Protein AF-A0A7S4PVQ7-F1 (afdb_monomer_lite)

InterPro domains:
  IPR014903 Protein of unknown function DUF1796 [PF08795] (39-99)

Sequence (144 aa):
AGLDAKATEADEISARETVPALPPELSGALWLANQTTTVVSMGAWCGVKMAMRAIGVAGETLPFDWIRISMEGLLRMLRTDFAGFLDYTETSDGLQSRHFMIPGSHSFFHDDLDQEADRKKYVRRLGRLRELRALAEARAARST

Radius of gyration: 24.01 Å; chains: 1; bounding box: 75×35×61 Å

Secondary structure (DSSP, 8-state):
--------TTSTTS----PPPPPHHHHHHHHHHT--SPP----S-THHHHHHHHTT---S--TTTTEEE-HHHHHHHHHTTTTTTT---EEEE-SSSEEEEETTTEEESS--TTSHHHHHHHHHHHHHHHHHHHHHHHHHHT--

pLDDT: mean 81.79, std 18.65, range [36.94, 98.0]

Foldseek 3Di:
DDDDDDPDPVVVVPPPPPPPDDDPVCVLVVCLVPPPDQDDDLAQALVVLVVCVVSNRHDDDALRNHKHFDPVQSVVCVVVVNVCVLVFDDWDQDPPGIKTDDPNTMIGDPADSVDPVRVVVNVVNSVVVVVVVVVVVVVVVVVD

Structure (mmCIF, N/CA/C/O backbone):
data_AF-A0A7S4PVQ7-F1
#
_entry.id   AF-A0A7S4PVQ7-F1
#
loop_
_atom_site.group_PDB
_atom_site.id
_atom_site.type_symbol
_atom_site.label_atom_id
_atom_site.label_alt_id
_atom_site.label_comp_id
_atom_site.label_asym_id
_atom_site.label_entity_id
_atom_site.label_seq_id
_atom_site.pdbx_PDB_ins_code
_atom_site.Cartn_x
_atom_site.Cartn_y
_atom_site.Cartn_z
_atom_site.occupancy
_atom_site.B_iso_or_equiv
_atom_site.auth_seq_id
_atom_site.auth_comp_id
_atom_site.auth_asym_id
_atom_site.auth_atom_id
_atom_site.pdbx_PD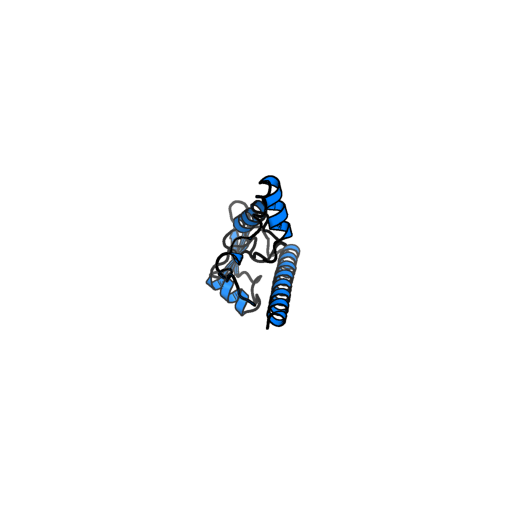B_model_num
ATOM 1 N N . ALA A 1 1 ? -59.284 12.182 45.867 1.00 38.88 1 ALA A N 1
ATOM 2 C CA . ALA A 1 1 ? -59.700 12.167 44.450 1.00 38.88 1 ALA A CA 1
ATOM 3 C C . ALA A 1 1 ? -59.107 13.426 43.836 1.00 38.88 1 ALA A C 1
ATOM 5 O O . ALA A 1 1 ? -59.485 14.498 44.277 1.00 38.88 1 ALA A O 1
ATOM 6 N N . GLY A 1 2 ? -57.977 13.361 43.129 1.00 36.94 2 GLY A N 1
ATOM 7 C CA . GLY A 1 2 ? -57.853 12.806 41.768 1.00 36.94 2 GLY A CA 1
ATOM 8 C C . GLY A 1 2 ? -58.270 13.914 40.784 1.00 36.94 2 GLY A C 1
ATOM 9 O O . GLY A 1 2 ? -59.323 14.495 40.997 1.00 36.94 2 GLY A O 1
ATOM 10 N N . LEU A 1 3 ? -57.538 14.315 39.749 1.00 38.62 3 LEU A N 1
ATOM 11 C CA . LEU A 1 3 ? -56.438 13.707 39.010 1.00 38.62 3 LEU A CA 1
ATOM 12 C C . LEU A 1 3 ? -55.623 14.801 38.285 1.00 38.62 3 LEU A C 1
ATOM 14 O O . LEU A 1 3 ? -56.174 15.810 37.854 1.00 38.62 3 LEU A O 1
ATOM 18 N N . ASP A 1 4 ? -54.331 14.517 38.152 1.00 39.53 4 ASP A N 1
ATOM 19 C CA . ASP A 1 4 ? -53.482 14.628 36.960 1.00 39.53 4 ASP A CA 1
ATOM 20 C C . ASP A 1 4 ? -53.413 15.948 36.181 1.00 39.53 4 ASP A C 1
ATOM 22 O O . ASP A 1 4 ? -54.115 16.180 35.196 1.00 39.53 4 ASP A O 1
ATOM 26 N N . ALA A 1 5 ? -52.387 16.734 36.512 1.00 47.09 5 ALA A N 1
ATOM 27 C CA . ALA A 1 5 ? -51.698 17.533 35.512 1.00 47.09 5 ALA A CA 1
ATOM 28 C C . ALA A 1 5 ? -50.881 16.584 34.615 1.00 47.09 5 ALA A C 1
ATOM 30 O O . ALA A 1 5 ? -49.860 16.041 35.037 1.00 47.09 5 ALA A O 1
ATOM 31 N N . LYS A 1 6 ? -51.343 16.357 33.380 1.00 46.94 6 LYS A N 1
ATOM 32 C CA . LYS A 1 6 ? -50.534 15.719 32.336 1.00 46.94 6 LYS A CA 1
ATOM 33 C C . LYS A 1 6 ? -49.354 16.633 32.009 1.00 46.94 6 LYS A C 1
ATOM 35 O O . LYS A 1 6 ? -49.521 17.613 31.289 1.00 46.94 6 LYS A O 1
ATOM 40 N N . ALA A 1 7 ? -48.177 16.286 32.520 1.00 41.91 7 ALA A N 1
ATOM 41 C CA . ALA A 1 7 ? -46.923 16.691 31.906 1.00 41.91 7 ALA A CA 1
ATOM 42 C C . ALA A 1 7 ? -46.919 16.136 30.476 1.00 41.91 7 ALA A C 1
ATOM 44 O O . ALA A 1 7 ? -47.099 14.937 30.256 1.00 41.91 7 ALA A O 1
ATOM 45 N N . THR A 1 8 ? -46.839 17.026 29.496 1.00 46.22 8 THR A N 1
ATOM 46 C CA . THR A 1 8 ? -46.762 16.651 28.090 1.00 46.22 8 THR A CA 1
ATOM 47 C C . THR A 1 8 ? -45.377 16.093 27.789 1.00 46.22 8 THR A C 1
ATOM 49 O O . THR A 1 8 ? -44.372 16.709 28.122 1.00 46.22 8 THR A O 1
ATOM 52 N N . GLU A 1 9 ? -45.347 14.968 27.078 1.00 44.00 9 GLU A N 1
ATOM 53 C CA . GLU A 1 9 ? -44.187 14.218 26.554 1.00 44.00 9 GLU A CA 1
ATOM 54 C C . GLU A 1 9 ? -43.187 15.068 25.723 1.00 44.00 9 GLU A C 1
ATOM 56 O O . GLU A 1 9 ? -42.130 14.596 25.319 1.00 44.00 9 GLU A O 1
ATOM 61 N N . ALA A 1 10 ? -43.501 16.346 25.483 1.00 41.78 10 ALA A N 1
ATOM 62 C CA . ALA A 1 10 ? -42.639 17.325 24.826 1.00 41.78 10 ALA A CA 1
ATOM 63 C C . ALA A 1 10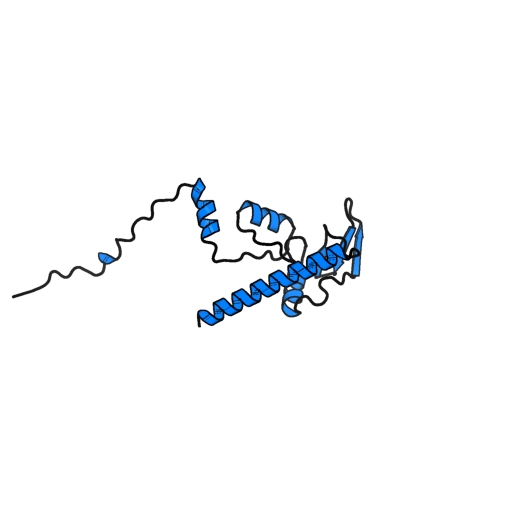 ? -41.595 17.973 25.762 1.00 41.78 10 ALA A C 1
ATOM 65 O O . ALA A 1 10 ? -40.578 18.456 25.266 1.00 41.78 10 ALA A O 1
ATOM 66 N N . ASP A 1 11 ? -41.797 17.957 27.086 1.00 38.12 11 ASP A N 1
ATOM 67 C CA . ASP A 1 11 ? -40.878 18.605 28.041 1.00 38.12 11 ASP A CA 1
ATOM 68 C C . ASP A 1 11 ? -39.700 17.705 28.472 1.00 38.12 11 ASP A C 1
ATOM 70 O O . ASP A 1 11 ? -38.672 18.207 28.926 1.00 38.12 11 ASP A O 1
ATOM 74 N N . GLU A 1 12 ? -39.773 16.386 28.256 1.00 42.31 12 GLU A N 1
ATOM 75 C CA . GLU A 1 12 ? -38.691 15.444 28.610 1.00 42.31 12 GLU A CA 1
ATOM 76 C C . GLU A 1 12 ? -37.584 15.312 27.545 1.00 42.31 12 GLU A C 1
ATOM 78 O O . GLU A 1 12 ? -36.551 14.690 27.793 1.00 42.31 12 GLU A O 1
ATOM 83 N N . ILE A 1 13 ? -37.720 15.949 26.375 1.00 42.81 13 ILE A N 1
ATOM 84 C CA . ILE A 1 13 ? -36.671 15.938 25.332 1.00 42.81 13 ILE A CA 1
ATOM 85 C C . ILE A 1 13 ? -35.632 17.064 25.550 1.00 42.81 13 ILE A C 1
ATOM 87 O O . ILE A 1 13 ? -34.578 17.084 24.910 1.00 42.81 13 ILE A O 1
ATOM 91 N N . SER A 1 14 ? -35.861 17.973 26.505 1.00 47.81 14 SER A N 1
ATOM 92 C CA . SER A 1 14 ? -35.010 19.147 26.759 1.00 47.81 14 SER A CA 1
ATOM 93 C C . SER A 1 14 ? -34.091 19.015 27.984 1.00 47.81 14 SER A C 1
ATOM 95 O O . SER A 1 14 ? -33.847 19.987 28.698 1.00 47.81 14 SER A O 1
ATOM 97 N N . ALA A 1 15 ? -33.530 17.830 28.219 1.00 42.31 15 ALA A N 1
ATOM 98 C CA . ALA A 1 15 ? -32.450 17.642 29.191 1.00 42.31 15 ALA A CA 1
ATOM 99 C C . ALA A 1 15 ? -31.313 16.785 28.617 1.00 42.31 15 ALA A C 1
ATOM 101 O O . ALA A 1 15 ? -30.776 15.898 29.274 1.00 42.31 15 ALA A O 1
ATOM 102 N N . ARG A 1 16 ? -30.911 17.049 27.367 1.00 49.62 16 ARG A N 1
ATOM 103 C CA . ARG A 1 16 ? -29.541 16.709 26.970 1.00 49.62 16 ARG A CA 1
ATOM 104 C C . ARG A 1 16 ? -28.642 17.704 27.681 1.00 49.62 16 ARG A C 1
ATOM 106 O O . ARG A 1 16 ? -28.597 18.863 27.276 1.00 49.62 16 ARG A O 1
ATOM 113 N N . GLU A 1 17 ? -27.981 17.259 28.750 1.00 43.91 17 GLU A N 1
ATOM 114 C CA . GLU A 1 17 ? -26.834 17.965 29.319 1.00 43.91 17 GLU A CA 1
ATOM 115 C C . GLU A 1 17 ? -25.993 18.490 28.158 1.00 43.91 17 GLU A C 1
ATOM 117 O O . GLU A 1 17 ? -25.514 17.724 27.316 1.00 43.91 17 GLU A O 1
ATOM 122 N N . THR A 1 18 ? -25.878 19.812 28.059 1.00 47.44 18 THR A N 1
ATOM 123 C CA . THR A 1 18 ? -24.940 20.430 27.136 1.00 47.44 18 THR A CA 1
ATOM 124 C C . THR A 1 18 ? -23.563 19.991 27.587 1.00 47.44 18 THR A C 1
ATOM 126 O O . THR A 1 18 ? -23.022 20.534 28.550 1.00 47.44 18 THR A O 1
ATOM 129 N N . VAL A 1 19 ? -23.031 18.966 26.922 1.00 51.47 19 VAL A N 1
ATOM 130 C CA . VAL A 1 19 ? -21.657 18.525 27.121 1.00 51.47 19 VAL A CA 1
ATOM 131 C C . VAL A 1 19 ? -20.793 19.769 26.916 1.00 51.47 19 VAL A C 1
ATOM 133 O O . VAL A 1 19 ? -20.879 20.377 25.842 1.00 51.47 19 VAL A O 1
ATOM 136 N N . PRO A 1 20 ? -20.037 20.215 27.932 1.00 56.97 20 PRO A N 1
ATOM 137 C CA . PRO A 1 20 ? -19.233 21.416 27.804 1.00 56.97 20 PRO A CA 1
ATOM 138 C C . PRO A 1 20 ? -18.306 21.252 26.602 1.00 56.97 20 PRO A C 1
ATOM 140 O O . PRO A 1 20 ? -17.682 20.202 26.428 1.00 56.97 20 PRO A O 1
ATOM 143 N N . ALA A 1 21 ? -18.262 22.275 25.747 1.00 61.62 21 ALA A N 1
ATOM 144 C CA . ALA A 1 21 ? -17.385 22.274 24.589 1.00 61.62 21 ALA A CA 1
ATOM 145 C C . ALA A 1 21 ? -15.952 22.036 25.075 1.00 61.62 21 ALA A C 1
ATOM 147 O O . ALA A 1 21 ? -15.427 22.797 25.891 1.00 61.62 21 ALA A O 1
ATOM 148 N N . LEU A 1 22 ? -15.353 20.936 24.620 1.00 58.16 22 LEU A N 1
ATOM 149 C CA . LEU A 1 22 ? -13.998 20.581 25.009 1.00 58.16 22 LEU A CA 1
ATOM 150 C C . LEU A 1 22 ? -13.028 21.676 24.549 1.00 58.16 22 LEU A C 1
ATOM 152 O O . LEU A 1 22 ? -13.215 22.233 23.461 1.00 58.16 22 LEU A O 1
ATOM 156 N N . PRO A 1 23 ? -11.974 21.954 25.332 1.00 71.38 23 PRO A N 1
ATOM 157 C CA . PRO A 1 23 ? -10.918 22.850 24.896 1.00 71.38 23 PRO A CA 1
ATOM 158 C C . PRO A 1 23 ? -10.357 22.386 23.536 1.00 71.38 23 PRO A C 1
ATOM 160 O O . PRO A 1 23 ? -10.159 21.176 23.354 1.00 71.38 23 PRO A O 1
ATOM 163 N N . PRO A 1 24 ? -10.114 23.292 22.568 1.00 67.19 24 PRO A N 1
ATOM 164 C CA . PRO A 1 24 ? -9.630 22.938 21.229 1.00 67.19 24 PRO A CA 1
ATOM 165 C C . PRO A 1 24 ? -8.405 22.013 21.247 1.00 67.19 24 PRO A C 1
ATOM 167 O O . PRO A 1 24 ? -8.301 21.085 20.446 1.00 67.19 24 PRO A O 1
ATOM 170 N N . GLU A 1 25 ? -7.517 22.226 22.214 1.00 68.25 25 GLU A N 1
ATOM 171 C CA . GLU A 1 25 ? -6.302 21.457 22.463 1.00 68.25 25 GLU A CA 1
ATOM 172 C C . GLU A 1 25 ? -6.555 20.001 22.894 1.00 68.25 25 GLU A C 1
ATOM 174 O O . GLU A 1 25 ? -5.725 19.132 22.632 1.00 68.25 25 GLU A O 1
ATOM 179 N N . LEU A 1 26 ? -7.707 19.705 23.504 1.00 59.38 26 LEU A N 1
ATOM 180 C CA . LEU A 1 26 ? -8.099 18.354 23.922 1.00 59.38 26 LEU A CA 1
ATOM 181 C C . LEU A 1 26 ? -8.986 17.652 22.891 1.00 59.38 26 LEU A C 1
ATOM 183 O O . LEU A 1 26 ? -9.078 16.424 22.901 1.00 59.38 26 LEU A O 1
ATOM 187 N N . SER A 1 27 ? -9.599 18.405 21.973 1.00 64.00 27 SER A N 1
ATOM 188 C CA . SER A 1 27 ? -10.503 17.872 20.948 1.00 64.00 27 SER A CA 1
ATOM 189 C C . SER A 1 27 ? -9.808 16.847 20.041 1.00 64.00 27 SER A C 1
ATOM 191 O O . SER A 1 27 ? -10.353 15.777 19.780 1.00 64.00 27 SER A O 1
ATOM 193 N N . GLY A 1 28 ? -8.552 17.102 19.652 1.00 59.41 28 GLY A N 1
ATOM 194 C CA . GLY A 1 28 ? -7.754 16.153 18.867 1.00 59.41 28 GLY A CA 1
ATOM 195 C C . GLY A 1 28 ? -7.413 14.866 19.628 1.00 59.41 28 GLY A C 1
ATOM 196 O O . GLY A 1 28 ? -7.541 13.773 19.079 1.00 59.41 28 GLY A O 1
ATOM 197 N N . ALA A 1 29 ? -7.033 14.978 20.905 1.00 56.72 29 ALA A N 1
ATOM 198 C CA . ALA A 1 29 ? -6.671 13.837 21.749 1.00 56.72 29 ALA A CA 1
ATOM 199 C C . ALA A 1 29 ? -7.882 12.955 22.102 1.00 56.72 29 ALA A C 1
ATOM 201 O O . ALA A 1 29 ? -7.772 11.731 22.087 1.00 56.72 29 ALA A O 1
ATOM 202 N N . LEU A 1 30 ? -9.049 13.556 22.361 1.00 56.56 30 LEU A N 1
ATOM 203 C CA . LEU A 1 30 ? -10.298 12.819 22.569 1.00 56.56 30 LEU A CA 1
ATOM 204 C C . LEU A 1 30 ? -10.839 12.211 21.273 1.00 56.56 30 LEU A C 1
ATOM 206 O O . LEU A 1 30 ? -11.318 11.082 21.299 1.00 56.56 30 LEU A O 1
ATOM 210 N N . TRP A 1 31 ? -10.726 12.906 20.138 1.00 58.62 31 TRP A N 1
ATOM 211 C CA . TRP A 1 31 ? -11.077 12.344 18.833 1.00 58.62 31 TRP A CA 1
ATOM 212 C C . TRP A 1 31 ? -10.230 11.102 18.522 1.00 58.62 31 TRP A C 1
ATOM 214 O O . TRP A 1 31 ? -10.785 10.088 18.106 1.00 58.62 31 TRP A O 1
ATOM 224 N N . LEU A 1 32 ? -8.923 11.157 18.810 1.00 55.84 32 LEU A N 1
ATOM 225 C CA . LEU A 1 32 ? -7.974 10.037 18.746 1.00 55.84 32 LEU A CA 1
ATOM 226 C C . LEU A 1 32 ? -8.350 8.890 19.696 1.00 55.84 32 LEU A C 1
ATOM 228 O O . LEU A 1 32 ? -8.413 7.737 19.274 1.00 55.84 32 LEU A O 1
ATOM 232 N N . ALA A 1 33 ? -8.620 9.201 20.967 1.00 55.00 33 ALA A N 1
ATOM 233 C CA . ALA A 1 33 ? -8.974 8.213 21.989 1.00 55.00 33 ALA A CA 1
ATOM 234 C C . ALA A 1 33 ? -10.334 7.541 21.728 1.00 55.00 33 ALA A C 1
ATOM 236 O O . ALA A 1 33 ? -10.564 6.424 22.187 1.00 55.00 33 ALA A O 1
ATOM 237 N N . ASN A 1 34 ? -11.214 8.201 20.971 1.00 57.84 34 ASN A N 1
ATOM 238 C CA . ASN A 1 34 ? -12.549 7.720 20.632 1.00 57.84 34 ASN A CA 1
ATOM 239 C C . ASN A 1 34 ? -12.657 7.191 19.187 1.00 57.84 34 ASN A C 1
ATOM 241 O O . ASN A 1 34 ? -13.764 6.989 18.681 1.00 57.84 34 ASN A O 1
ATOM 245 N N . GLN A 1 35 ? -11.529 6.960 18.497 1.00 61.38 35 GLN A N 1
ATOM 246 C CA . GLN A 1 35 ? -11.537 6.340 17.171 1.00 61.38 35 GLN A CA 1
ATOM 247 C C . GLN A 1 35 ? -11.969 4.870 17.262 1.00 61.38 35 GLN A C 1
ATOM 249 O O . GLN A 1 35 ? -11.158 3.964 17.441 1.00 61.38 35 GLN A O 1
ATOM 254 N N . THR A 1 36 ? -13.258 4.607 17.057 1.00 69.88 36 THR A N 1
ATOM 255 C CA . THR A 1 36 ? -13.765 3.255 16.757 1.00 69.88 36 THR A CA 1
ATOM 256 C C . THR A 1 36 ? -13.563 2.876 15.288 1.00 69.88 36 THR A C 1
ATOM 258 O O . THR A 1 36 ? -13.685 1.708 14.916 1.00 69.88 36 THR A O 1
ATOM 261 N N . THR A 1 37 ? -13.251 3.865 14.444 1.00 77.50 37 THR A N 1
ATOM 262 C CA . THR A 1 37 ? -13.161 3.725 12.991 1.00 77.50 37 THR A CA 1
ATOM 263 C C . THR A 1 37 ? -11.710 3.609 12.550 1.00 77.50 37 THR A C 1
ATOM 265 O O . THR A 1 37 ? -10.873 4.451 12.861 1.00 77.50 37 THR A O 1
ATOM 268 N N . THR A 1 38 ? -11.404 2.566 11.783 1.00 85.81 38 THR A N 1
ATOM 269 C CA . THR A 1 38 ? -10.106 2.429 11.121 1.00 85.81 38 THR A CA 1
ATOM 270 C C . THR A 1 38 ? -10.157 3.102 9.755 1.00 85.81 38 THR A C 1
ATOM 272 O O . THR A 1 38 ? -10.973 2.732 8.914 1.00 85.81 38 THR A O 1
ATOM 275 N N . VAL A 1 39 ? -9.263 4.062 9.517 1.00 89.12 39 VAL A N 1
ATOM 276 C CA . VAL A 1 39 ? -9.126 4.728 8.216 1.00 89.12 39 VAL A CA 1
ATOM 277 C C . VAL A 1 39 ? -8.033 4.040 7.402 1.00 89.12 39 VAL A C 1
ATOM 279 O O . VAL A 1 39 ? -6.893 3.913 7.851 1.00 89.12 39 VAL A O 1
ATOM 282 N N . VAL A 1 40 ? -8.376 3.610 6.188 1.00 91.62 40 VAL A N 1
ATOM 283 C CA . VAL A 1 40 ? -7.466 2.931 5.257 1.00 91.62 40 VAL A CA 1
ATOM 284 C C . VAL A 1 40 ? -7.285 3.794 4.010 1.00 91.62 40 VAL A C 1
ATOM 286 O O . VAL A 1 40 ? -8.263 4.197 3.385 1.00 91.62 40 VAL A O 1
ATOM 289 N N . SER A 1 41 ? -6.034 4.072 3.634 1.00 91.81 41 SER A N 1
ATOM 290 C CA . SER A 1 41 ? -5.731 4.727 2.357 1.00 91.81 41 SER A CA 1
ATOM 291 C C . SER A 1 41 ? -6.057 3.799 1.187 1.00 91.81 41 SER A C 1
ATOM 293 O O . SER A 1 41 ? -5.743 2.611 1.227 1.00 91.81 41 SER A O 1
ATOM 295 N N . MET A 1 42 ? -6.622 4.357 0.115 1.00 89.25 42 MET A N 1
ATOM 296 C CA . MET A 1 42 ? -6.893 3.649 -1.144 1.00 89.25 42 MET A CA 1
ATOM 297 C C . MET A 1 42 ? -5.831 3.908 -2.233 1.00 89.25 42 MET A C 1
ATOM 299 O O . MET A 1 42 ? -6.028 3.527 -3.379 1.00 89.25 42 MET A O 1
ATOM 303 N N . GLY A 1 43 ? -4.700 4.537 -1.884 1.00 73.94 43 GLY A N 1
ATOM 304 C CA . GLY A 1 43 ? -3.482 4.550 -2.709 1.00 73.94 43 GLY A CA 1
ATOM 305 C C . GLY A 1 43 ? -3.433 5.498 -3.914 1.00 73.94 43 GLY A C 1
ATOM 306 O O . GLY A 1 43 ? -2.956 5.128 -4.979 1.00 73.94 43 GLY A O 1
ATOM 307 N N . ALA A 1 44 ? -3.835 6.760 -3.762 1.00 78.56 44 ALA A N 1
ATOM 308 C CA . ALA A 1 44 ? -3.657 7.762 -4.823 1.00 78.56 44 ALA A CA 1
ATOM 309 C C . ALA A 1 44 ? -2.209 8.290 -4.925 1.00 78.56 44 ALA A C 1
ATOM 311 O O . ALA A 1 44 ? -1.641 8.403 -6.012 1.00 78.56 44 ALA A O 1
ATOM 312 N N . TRP A 1 45 ? -1.618 8.640 -3.779 1.00 84.12 45 TRP A N 1
ATOM 313 C CA . TRP A 1 45 ? -0.284 9.229 -3.645 1.00 84.12 45 TRP A CA 1
ATOM 314 C C . TRP A 1 45 ? 0.195 9.110 -2.189 1.00 84.12 45 TRP A C 1
ATOM 316 O O . TRP A 1 45 ? -0.627 9.109 -1.270 1.00 84.12 45 TRP A O 1
ATOM 326 N N . CYS A 1 46 ? 1.513 9.076 -1.956 1.00 84.06 46 CYS A N 1
ATOM 327 C CA . CYS A 1 46 ? 2.095 8.972 -0.610 1.00 84.06 46 CYS A CA 1
ATOM 328 C C . CYS A 1 46 ? 1.705 10.134 0.323 1.00 84.06 46 CYS A C 1
ATOM 330 O O . CYS A 1 46 ? 1.637 9.965 1.543 1.00 84.06 46 CYS A O 1
ATOM 332 N N . GLY A 1 47 ? 1.350 11.293 -0.240 1.00 89.19 47 GLY A N 1
ATOM 333 C CA . GLY A 1 47 ? 0.819 12.419 0.523 1.00 89.19 47 GLY A CA 1
ATOM 334 C C . GLY A 1 47 ? -0.493 12.117 1.253 1.00 89.19 47 GLY A C 1
ATOM 335 O O . GLY A 1 47 ? -0.747 12.734 2.280 1.00 89.19 47 GLY A O 1
ATOM 336 N N . VAL A 1 48 ? -1.288 11.127 0.821 1.00 90.25 48 VAL A N 1
ATOM 337 C CA . VAL A 1 48 ? -2.502 10.706 1.551 1.00 90.25 48 VAL A CA 1
ATOM 338 C C . VAL A 1 48 ? -2.136 10.174 2.935 1.00 90.25 48 VAL A C 1
ATOM 340 O O . VAL A 1 48 ? -2.739 10.577 3.928 1.00 90.25 48 VAL A O 1
ATOM 343 N N . LYS A 1 49 ? -1.094 9.336 3.041 1.00 91.69 49 LYS A N 1
ATOM 344 C CA . LYS A 1 49 ? -0.625 8.845 4.343 1.00 91.69 49 LYS A CA 1
ATOM 345 C C . LYS A 1 49 ? -0.089 9.980 5.211 1.00 91.69 49 LYS A C 1
ATOM 347 O O . LYS A 1 49 ? -0.311 9.978 6.422 1.00 91.69 49 LYS A O 1
ATOM 352 N N . MET A 1 50 ? 0.605 10.948 4.613 1.00 91.38 50 MET A N 1
ATOM 353 C CA . MET A 1 50 ? 1.079 12.127 5.343 1.00 91.38 50 MET A CA 1
ATOM 354 C C . MET A 1 50 ? -0.083 12.979 5.855 1.00 91.38 50 MET A C 1
ATOM 356 O O . MET A 1 50 ? -0.078 13.348 7.025 1.00 91.38 50 MET A O 1
ATOM 360 N N . ALA A 1 51 ? -1.105 13.213 5.030 1.00 91.31 51 ALA A N 1
ATOM 361 C CA . ALA A 1 51 ? -2.314 13.920 5.430 1.00 91.31 51 ALA A CA 1
ATOM 362 C C . ALA A 1 51 ? -3.015 13.191 6.582 1.00 91.31 51 ALA A C 1
ATOM 364 O O . ALA A 1 51 ? -3.264 13.801 7.615 1.00 91.31 51 ALA A O 1
ATOM 365 N N . MET A 1 52 ? -3.219 11.872 6.472 1.00 90.81 52 MET A N 1
ATOM 366 C CA . MET A 1 52 ? -3.799 11.064 7.551 1.00 90.81 52 MET A CA 1
ATOM 367 C C . MET A 1 52 ? -3.013 11.186 8.864 1.00 90.81 52 MET A C 1
ATOM 369 O O . MET A 1 52 ? -3.612 11.225 9.936 1.00 90.81 52 MET A O 1
ATOM 373 N N . ARG A 1 53 ? -1.675 11.249 8.802 1.00 89.88 53 ARG A N 1
ATOM 374 C CA . ARG A 1 53 ? -0.834 11.476 9.989 1.00 89.88 53 ARG A CA 1
ATOM 375 C C . ARG A 1 53 ? -1.045 12.872 10.564 1.00 89.88 53 ARG A C 1
ATOM 377 O O . ARG A 1 53 ? -1.179 12.996 11.774 1.00 89.88 53 ARG A O 1
ATOM 384 N N . ALA A 1 54 ? -1.103 13.891 9.710 1.00 89.31 54 ALA A N 1
ATOM 385 C CA . ALA A 1 54 ? -1.291 15.277 10.125 1.00 89.31 54 ALA A CA 1
ATOM 386 C C . ALA A 1 54 ? -2.629 15.500 10.848 1.00 89.31 54 ALA A C 1
ATOM 388 O O . ALA A 1 54 ? -2.673 16.252 11.814 1.00 89.31 54 ALA A O 1
ATOM 389 N N . ILE A 1 55 ? -3.695 14.813 10.424 1.00 87.19 55 ILE A N 1
ATOM 390 C CA . ILE A 1 55 ? -5.013 14.882 11.077 1.00 87.19 55 ILE A CA 1
ATOM 391 C C . ILE A 1 55 ? -5.213 13.830 12.183 1.00 87.19 55 ILE A C 1
ATOM 393 O O . ILE A 1 55 ? -6.321 13.663 12.676 1.00 87.19 55 ILE A O 1
ATOM 397 N N . GLY A 1 56 ? -4.159 13.109 12.583 1.00 85.12 56 GLY A N 1
ATOM 398 C CA . GLY A 1 56 ? -4.213 12.161 13.702 1.00 85.12 56 GLY A CA 1
ATOM 399 C C . GLY A 1 56 ? -5.002 10.877 13.428 1.00 85.12 56 GLY A C 1
ATOM 400 O O . GLY A 1 56 ? -5.324 10.153 14.355 1.00 85.12 56 GLY A O 1
ATOM 401 N N . VAL A 1 57 ? -5.314 10.551 12.173 1.00 87.12 57 VAL A N 1
ATOM 402 C CA . VAL A 1 57 ? -6.146 9.375 11.824 1.00 87.12 57 VAL A CA 1
ATOM 403 C C . VAL A 1 57 ? -5.316 8.198 11.316 1.00 87.12 57 VAL A C 1
ATOM 405 O O . VAL A 1 57 ? -5.834 7.120 11.023 1.00 87.12 57 VAL A O 1
ATOM 408 N N . ALA A 1 58 ? -4.012 8.410 11.135 1.00 86.88 58 ALA A N 1
ATOM 409 C CA . ALA A 1 58 ? -3.124 7.392 10.610 1.00 86.88 58 ALA A CA 1
ATOM 410 C C . ALA A 1 58 ? -2.849 6.303 11.648 1.00 86.88 58 ALA A C 1
ATOM 412 O O . ALA A 1 58 ? -2.121 6.518 12.613 1.00 86.88 58 ALA A O 1
ATOM 413 N N . GLY A 1 59 ? -3.335 5.098 11.365 1.00 87.56 59 GLY A N 1
ATOM 414 C CA . GLY A 1 59 ? -2.858 3.881 12.012 1.00 87.56 59 GLY A CA 1
ATOM 415 C C . GLY A 1 59 ? -1.530 3.381 11.432 1.00 87.56 59 GLY A C 1
ATOM 416 O O . GLY A 1 59 ? -0.749 4.121 10.809 1.00 87.56 59 GLY A O 1
ATOM 417 N N . GLU A 1 60 ? -1.301 2.077 11.589 1.00 91.69 60 GLU A N 1
ATOM 418 C CA . GLU A 1 60 ? -0.157 1.374 11.010 1.00 91.69 60 GLU A CA 1
ATOM 419 C C . GLU A 1 60 ? -0.002 1.628 9.506 1.00 91.69 60 GLU A C 1
ATOM 421 O O . GLU A 1 60 ? -0.916 2.061 8.804 1.00 91.69 60 GLU A O 1
ATOM 426 N N . THR A 1 61 ? 1.203 1.383 8.990 1.00 93.56 61 THR A N 1
ATOM 427 C CA . THR A 1 61 ? 1.423 1.476 7.546 1.00 93.56 61 THR A CA 1
ATOM 428 C C . THR A 1 61 ? 0.827 0.269 6.830 1.00 93.56 61 THR A C 1
ATOM 430 O O . THR A 1 61 ? 1.195 -0.869 7.140 1.00 93.56 61 THR A O 1
ATOM 433 N N . LEU A 1 62 ? -0.019 0.555 5.844 1.00 95.38 62 LEU A N 1
ATOM 434 C CA . LEU A 1 62 ? -0.794 -0.373 5.024 1.00 95.38 62 LEU A CA 1
ATOM 435 C C . LEU A 1 62 ? -0.263 -0.413 3.575 1.00 95.38 62 LEU A C 1
ATOM 437 O O . LEU A 1 62 ? 0.549 0.437 3.197 1.00 95.38 62 LEU A O 1
ATOM 441 N N . PRO A 1 63 ? -0.640 -1.417 2.757 1.00 94.56 63 PRO A N 1
ATOM 442 C CA . PRO A 1 63 ? 0.004 -1.665 1.461 1.00 94.56 63 PRO A CA 1
ATOM 443 C C . PRO A 1 63 ? -0.199 -0.527 0.457 1.00 94.56 63 PRO A C 1
ATOM 445 O O . PRO A 1 63 ? 0.664 -0.300 -0.384 1.00 94.56 63 PRO A O 1
ATOM 448 N N . PHE A 1 64 ? -1.292 0.226 0.576 1.00 95.00 64 PHE A N 1
ATOM 449 C CA . PHE A 1 64 ? -1.618 1.315 -0.341 1.00 95.00 64 PHE A CA 1
ATOM 450 C C . PHE A 1 64 ? -1.063 2.683 0.082 1.00 95.00 64 PHE A C 1
ATOM 452 O O . PHE A 1 64 ? -1.151 3.640 -0.677 1.00 95.00 64 PHE A O 1
ATOM 459 N N . ASP A 1 65 ? -0.478 2.802 1.277 1.00 94.25 65 ASP A N 1
ATOM 460 C CA . ASP A 1 65 ? -0.070 4.096 1.844 1.00 94.25 65 ASP A CA 1
ATOM 461 C C . ASP A 1 65 ? 1.035 4.806 1.043 1.00 94.25 65 ASP A C 1
ATOM 463 O O . ASP A 1 65 ? 1.141 6.029 1.097 1.00 94.25 65 ASP A O 1
ATOM 467 N N . TRP A 1 66 ? 1.866 4.044 0.327 1.00 91.75 66 TRP A N 1
ATOM 468 C CA . TRP A 1 66 ? 3.102 4.534 -0.301 1.00 91.75 66 TRP A CA 1
ATOM 469 C C . TRP A 1 66 ? 3.193 4.239 -1.802 1.00 91.75 66 TRP A C 1
ATOM 471 O O . TRP A 1 66 ? 4.237 4.476 -2.407 1.00 91.75 66 TRP A O 1
ATOM 481 N N . ILE A 1 67 ? 2.107 3.749 -2.402 1.00 93.69 67 ILE A N 1
ATOM 482 C CA . ILE A 1 67 ? 2.034 3.433 -3.832 1.00 93.69 67 ILE A CA 1
ATOM 483 C C . ILE A 1 67 ? 1.031 4.348 -4.529 1.00 93.69 67 ILE A C 1
ATOM 485 O O . ILE A 1 67 ? 0.220 5.017 -3.883 1.00 93.69 67 ILE A O 1
ATOM 489 N N . ARG A 1 68 ? 1.060 4.336 -5.860 1.00 93.19 68 ARG A N 1
ATOM 490 C CA . ARG A 1 68 ? -0.047 4.846 -6.676 1.00 93.19 68 ARG A CA 1
ATOM 491 C C . ARG A 1 68 ? -0.770 3.667 -7.299 1.00 93.19 68 ARG A C 1
ATOM 493 O O . ARG A 1 68 ? -0.105 2.837 -7.912 1.00 93.19 68 ARG A O 1
ATOM 500 N N . ILE A 1 69 ? -2.088 3.597 -7.162 1.00 94.56 69 ILE A N 1
ATOM 501 C CA . ILE A 1 69 ? -2.938 2.543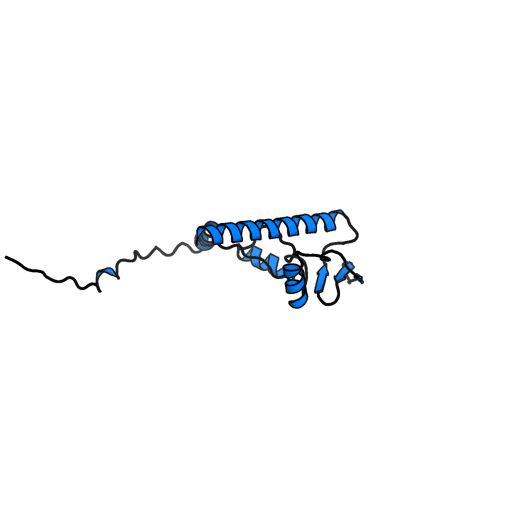 -7.719 1.00 94.56 69 ILE A CA 1
ATOM 502 C C . ILE A 1 69 ? -4.132 3.158 -8.456 1.00 94.56 69 ILE A C 1
ATOM 504 O O . ILE A 1 69 ? -4.722 4.142 -8.014 1.00 94.56 69 ILE A O 1
ATOM 508 N N . SER A 1 70 ? -4.478 2.591 -9.609 1.00 94.44 70 SER A N 1
ATOM 509 C CA . SER A 1 70 ? -5.712 2.903 -10.324 1.00 94.44 70 SER A CA 1
ATOM 510 C C . SER A 1 70 ? -6.909 2.301 -9.585 1.00 94.44 70 SER A C 1
ATOM 512 O O . SER A 1 70 ? -6.775 1.310 -8.867 1.00 94.44 70 SER A O 1
ATOM 514 N N . MET A 1 71 ? -8.108 2.850 -9.791 1.00 93.81 71 MET A N 1
ATOM 515 C CA . MET A 1 71 ? -9.328 2.267 -9.214 1.00 93.81 71 MET A CA 1
ATOM 516 C C . MET A 1 71 ? -9.520 0.807 -9.654 1.00 93.81 71 MET A C 1
ATOM 518 O O . MET A 1 71 ? -9.842 -0.060 -8.845 1.00 93.81 71 MET A O 1
ATOM 522 N N . GLU A 1 72 ? -9.270 0.513 -10.931 1.00 94.50 72 GLU A N 1
ATOM 523 C CA . GLU A 1 72 ? -9.344 -0.852 -11.454 1.00 94.50 72 GLU A CA 1
ATOM 524 C C . GLU A 1 72 ? -8.309 -1.768 -10.788 1.00 94.50 72 GLU A C 1
ATOM 526 O O . GLU A 1 72 ? -8.633 -2.878 -10.366 1.00 94.50 72 GLU A O 1
ATOM 531 N N . GLY A 1 73 ? -7.077 -1.276 -10.627 1.00 94.38 73 GLY A N 1
ATOM 532 C CA . GLY A 1 73 ? -6.015 -1.970 -9.917 1.00 94.38 73 GLY A CA 1
ATOM 533 C C . GLY A 1 73 ? -6.397 -2.302 -8.484 1.00 94.38 73 GLY A C 1
ATOM 534 O O . GLY A 1 73 ? -6.233 -3.443 -8.058 1.00 94.38 73 GLY A O 1
ATOM 535 N N . LEU A 1 74 ? -6.960 -1.334 -7.763 1.00 94.69 74 LEU A N 1
ATOM 536 C CA . LEU A 1 74 ? -7.408 -1.500 -6.386 1.00 94.69 74 LEU A CA 1
ATOM 537 C C . LEU A 1 74 ? -8.478 -2.587 -6.288 1.00 94.69 74 LEU A C 1
ATOM 539 O O . LEU A 1 74 ? -8.336 -3.525 -5.506 1.00 94.69 74 LEU A O 1
ATOM 543 N N . LEU A 1 75 ? -9.521 -2.496 -7.117 1.00 94.75 75 LEU A N 1
ATOM 544 C CA . LEU A 1 75 ? -10.595 -3.487 -7.147 1.00 94.75 75 LEU A CA 1
ATOM 545 C C . LEU A 1 75 ? -10.069 -4.883 -7.480 1.00 94.75 75 LEU A C 1
ATOM 547 O O . LEU A 1 75 ? -10.497 -5.856 -6.861 1.00 94.75 75 LEU A O 1
ATOM 551 N N . ARG A 1 76 ? -9.133 -4.989 -8.430 1.00 95.00 76 ARG A N 1
ATOM 552 C CA . ARG A 1 76 ? -8.488 -6.257 -8.777 1.00 95.00 76 ARG A CA 1
ATOM 553 C C . ARG A 1 76 ? -7.764 -6.840 -7.571 1.00 95.00 76 ARG A C 1
ATOM 555 O O . ARG A 1 76 ? -8.081 -7.957 -7.188 1.00 95.00 76 ARG A O 1
ATOM 562 N N . MET A 1 77 ? -6.883 -6.065 -6.934 1.00 95.19 77 MET A N 1
ATOM 563 C CA . MET A 1 77 ? -6.118 -6.513 -5.764 1.00 95.19 77 MET A CA 1
ATOM 564 C C . MET A 1 77 ? -7.025 -6.969 -4.620 1.00 95.19 77 MET A C 1
ATOM 566 O O . MET A 1 77 ? -6.764 -8.000 -4.012 1.00 95.19 77 MET A O 1
ATOM 570 N N . LEU A 1 78 ? -8.118 -6.250 -4.352 1.00 93.81 78 LEU A N 1
ATOM 571 C CA . LEU A 1 78 ? -9.067 -6.640 -3.307 1.00 93.81 78 LEU A CA 1
ATOM 572 C C . LEU A 1 78 ? -9.831 -7.929 -3.652 1.00 93.81 78 LEU A C 1
ATOM 574 O O . LEU A 1 78 ? -10.086 -8.740 -2.766 1.00 93.81 78 LEU A O 1
ATOM 578 N N . ARG A 1 79 ? -10.183 -8.144 -4.925 1.00 95.81 79 ARG A N 1
ATOM 579 C CA . ARG A 1 79 ? -10.913 -9.342 -5.385 1.00 95.81 79 ARG A CA 1
ATOM 580 C C . ARG A 1 79 ? -10.034 -10.584 -5.490 1.00 95.81 79 ARG A C 1
ATOM 582 O O . ARG A 1 79 ? -10.543 -11.689 -5.342 1.00 95.81 79 ARG A O 1
ATOM 589 N N . THR A 1 80 ? -8.744 -10.413 -5.765 1.00 96.38 80 THR A N 1
ATOM 590 C CA . THR A 1 80 ? -7.792 -11.516 -5.967 1.00 96.38 80 THR A CA 1
ATOM 591 C C . THR A 1 80 ? -6.890 -11.759 -4.760 1.00 96.38 80 THR A C 1
ATOM 593 O O . THR A 1 80 ? -5.859 -12.409 -4.904 1.00 96.38 80 THR A O 1
ATOM 596 N N . ASP A 1 81 ? -7.237 -11.209 -3.590 1.00 95.88 81 ASP A N 1
ATOM 597 C CA . ASP A 1 81 ? -6.412 -11.239 -2.373 1.00 95.88 81 ASP A CA 1
ATOM 598 C C . ASP A 1 81 ? -4.931 -10.913 -2.654 1.00 95.88 81 ASP A C 1
ATOM 600 O O . ASP A 1 81 ? -4.005 -11.604 -2.228 1.00 95.88 81 ASP A O 1
ATOM 604 N N . PHE A 1 82 ? -4.716 -9.826 -3.398 1.00 96.12 82 PHE A N 1
ATOM 605 C CA . PHE A 1 82 ? -3.402 -9.277 -3.734 1.00 96.12 82 PHE A CA 1
ATOM 606 C C . PHE A 1 82 ? -2.512 -10.208 -4.570 1.00 96.12 82 PHE A C 1
ATOM 608 O O . PHE A 1 82 ? -1.290 -10.039 -4.593 1.00 96.12 82 PHE A O 1
ATOM 615 N N . ALA A 1 83 ? -3.098 -11.170 -5.291 1.00 96.00 83 ALA A N 1
ATOM 616 C CA . ALA A 1 83 ? -2.362 -11.954 -6.278 1.00 96.00 83 ALA A CA 1
ATOM 617 C C . ALA A 1 83 ? -1.673 -11.028 -7.297 1.00 96.00 83 ALA A C 1
ATOM 619 O O . ALA A 1 83 ? -2.314 -10.145 -7.871 1.00 96.00 83 ALA A O 1
ATOM 620 N N . GLY A 1 84 ? -0.368 -11.223 -7.502 1.00 95.25 84 GLY A N 1
ATOM 621 C CA . GLY A 1 84 ? 0.433 -10.409 -8.418 1.00 95.25 84 GLY A CA 1
ATOM 622 C C . GLY A 1 84 ? 0.823 -9.020 -7.904 1.00 95.25 84 GLY A C 1
ATOM 623 O O . GLY A 1 84 ? 1.369 -8.229 -8.665 1.00 95.25 84 GLY A O 1
ATOM 624 N N . PHE A 1 85 ? 0.559 -8.684 -6.635 1.00 96.19 85 PHE A N 1
ATOM 625 C CA . PHE A 1 85 ? 0.805 -7.331 -6.115 1.00 96.19 85 PHE A CA 1
ATOM 626 C C . PHE A 1 85 ? 2.279 -6.890 -6.199 1.00 96.19 85 PHE A C 1
ATOM 628 O O . PHE A 1 85 ? 2.557 -5.707 -6.314 1.00 96.19 85 PHE A O 1
ATOM 635 N N . LEU A 1 86 ? 3.244 -7.811 -6.144 1.00 96.81 86 LEU A N 1
ATOM 636 C CA . LEU A 1 86 ? 4.677 -7.482 -6.238 1.00 96.81 86 LEU A CA 1
ATOM 637 C C . LEU A 1 86 ? 5.297 -7.861 -7.588 1.00 96.81 86 LEU A C 1
ATOM 639 O O . LEU A 1 86 ? 6.515 -7.761 -7.742 1.00 96.81 86 LEU A O 1
ATOM 643 N N . ASP A 1 87 ? 4.480 -8.304 -8.540 1.00 95.94 87 ASP A N 1
ATOM 644 C CA . ASP A 1 87 ? 4.937 -8.885 -9.800 1.00 95.94 87 ASP A CA 1
ATOM 645 C C . ASP A 1 87 ? 4.925 -7.803 -10.883 1.00 95.94 87 ASP A C 1
ATOM 647 O O . ASP A 1 87 ? 4.053 -7.750 -11.750 1.00 95.94 87 ASP A O 1
ATOM 651 N N . TYR A 1 88 ? 5.876 -6.876 -10.771 1.00 96.44 88 TYR A N 1
ATOM 652 C CA . TYR A 1 88 ? 6.045 -5.786 -11.726 1.00 96.44 88 TYR A CA 1
ATOM 653 C C . TYR A 1 88 ? 6.524 -6.296 -13.092 1.00 96.44 88 TYR A C 1
ATOM 655 O O . TYR A 1 88 ? 7.216 -7.309 -13.187 1.00 96.44 88 TYR A O 1
ATOM 663 N N . THR A 1 89 ? 6.174 -5.571 -14.156 1.00 96.44 89 THR A N 1
ATOM 664 C CA . THR A 1 89 ? 6.595 -5.898 -15.532 1.00 96.44 89 THR A CA 1
ATOM 665 C C . THR A 1 89 ? 7.359 -4.769 -16.204 1.00 96.44 89 THR A C 1
ATOM 667 O O . THR A 1 89 ? 8.012 -4.992 -17.218 1.00 96.44 89 THR A O 1
ATOM 670 N N . GLU A 1 90 ? 7.285 -3.559 -15.653 1.00 95.69 90 GLU A N 1
ATOM 671 C CA . GLU A 1 90 ? 7.965 -2.390 -16.190 1.00 95.69 90 GLU A CA 1
ATOM 672 C C . GLU A 1 90 ? 8.707 -1.650 -15.083 1.00 95.69 90 GLU A C 1
ATOM 674 O O . GLU A 1 90 ? 8.258 -1.579 -13.934 1.00 95.69 90 GLU A O 1
ATOM 679 N N . THR A 1 91 ? 9.839 -1.060 -15.449 1.00 95.56 91 THR A N 1
ATOM 680 C CA . THR A 1 91 ? 10.575 -0.125 -14.607 1.00 95.56 91 THR A CA 1
ATOM 681 C C . THR A 1 91 ? 10.762 1.187 -15.351 1.00 95.56 91 THR A C 1
ATOM 683 O O . THR A 1 91 ? 10.835 1.230 -16.577 1.00 95.56 91 THR A O 1
ATOM 686 N N . SER A 1 92 ? 10.802 2.282 -14.601 1.00 91.69 92 SER A N 1
ATOM 687 C CA . SER A 1 92 ? 11.128 3.602 -15.128 1.00 91.69 92 SER A CA 1
ATOM 688 C C . SER A 1 92 ? 12.164 4.228 -14.219 1.00 91.69 92 SER A C 1
ATOM 690 O O . SER A 1 92 ? 11.902 4.433 -13.036 1.00 91.69 92 SER A O 1
ATOM 692 N N . ASP A 1 93 ? 13.315 4.584 -14.771 1.00 89.12 93 ASP A N 1
ATOM 693 C CA . ASP A 1 93 ? 14.311 5.350 -14.035 1.00 89.12 93 ASP A CA 1
ATOM 694 C C . ASP A 1 93 ? 13.868 6.822 -14.016 1.00 89.12 93 ASP A C 1
ATOM 696 O O . ASP A 1 93 ? 13.838 7.510 -15.036 1.00 89.12 93 ASP A O 1
ATOM 700 N N . GLY A 1 94 ? 13.407 7.280 -12.853 1.00 78.81 94 GLY A N 1
ATOM 701 C CA . GLY A 1 94 ? 13.084 8.678 -12.603 1.00 78.81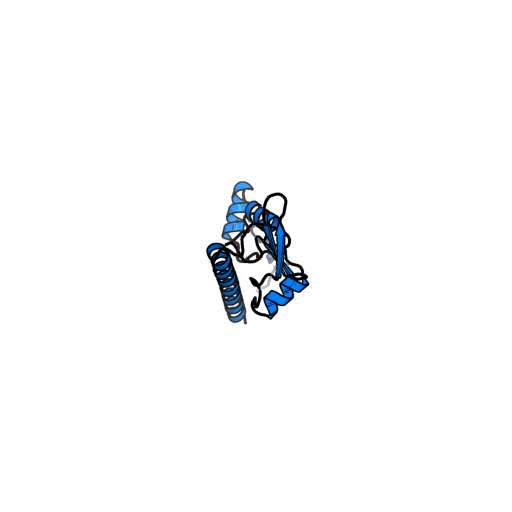 94 GLY A CA 1
ATOM 702 C C . GLY A 1 94 ? 14.331 9.490 -12.255 1.00 78.81 94 GLY A C 1
ATOM 703 O O . GLY A 1 94 ? 15.418 8.957 -12.052 1.00 78.81 94 GLY A O 1
ATOM 704 N N . LEU A 1 95 ? 14.160 10.807 -12.116 1.00 76.69 95 LEU A N 1
ATOM 705 C CA . LEU A 1 95 ? 15.260 11.728 -11.801 1.00 76.69 95 LEU A CA 1
ATOM 706 C C . LEU A 1 95 ? 15.962 11.413 -10.460 1.00 76.69 95 LEU A C 1
ATOM 708 O O . LEU A 1 95 ? 17.117 11.778 -10.277 1.00 76.69 95 LEU A O 1
ATOM 712 N N . GLN A 1 96 ? 15.250 10.789 -9.512 1.00 78.38 96 GLN A N 1
ATOM 713 C CA . GLN A 1 96 ? 15.738 10.521 -8.150 1.00 78.38 96 GLN A CA 1
ATOM 714 C C . GLN A 1 96 ? 15.661 9.051 -7.723 1.00 78.38 96 GLN A C 1
ATOM 716 O O . GLN A 1 96 ? 16.347 8.663 -6.780 1.00 78.38 96 GLN A O 1
ATOM 721 N N . SER A 1 97 ? 14.839 8.232 -8.377 1.00 82.44 97 SER A N 1
ATOM 722 C CA . SER A 1 97 ? 14.686 6.818 -8.039 1.00 82.44 97 SER A CA 1
ATOM 723 C C . SER A 1 97 ? 14.158 6.017 -9.222 1.00 82.44 97 SER A C 1
ATOM 725 O O . SER A 1 97 ? 13.497 6.548 -10.117 1.00 82.44 97 SER A O 1
ATOM 727 N N . ARG A 1 98 ? 14.441 4.712 -9.206 1.00 89.19 98 ARG A N 1
ATOM 728 C CA . ARG A 1 98 ? 13.769 3.741 -10.065 1.00 89.19 98 ARG A CA 1
ATOM 729 C C . ARG A 1 98 ? 12.359 3.502 -9.543 1.00 89.19 98 ARG A C 1
ATOM 731 O O . ARG A 1 98 ? 12.158 3.303 -8.347 1.00 89.19 98 ARG A O 1
ATOM 738 N N . HIS A 1 99 ? 11.393 3.505 -10.448 1.00 92.31 99 HIS A N 1
ATOM 739 C CA . HIS A 1 99 ? 10.006 3.174 -10.165 1.00 92.31 99 HIS A CA 1
ATOM 740 C C . HIS A 1 99 ? 9.668 1.810 -10.753 1.00 92.31 99 HIS A C 1
ATOM 742 O O . HIS A 1 99 ? 10.034 1.521 -11.892 1.00 92.31 99 HIS A O 1
ATOM 748 N N . PHE A 1 100 ? 8.926 1.005 -10.000 1.00 94.94 100 PHE A N 1
ATOM 749 C CA . PHE A 1 100 ? 8.459 -0.316 -10.423 1.00 94.94 100 PHE A CA 1
ATOM 750 C C . PHE A 1 100 ? 6.970 -0.250 -10.721 1.00 94.94 100 PHE A C 1
ATOM 752 O O . PHE A 1 100 ? 6.215 0.345 -9.951 1.00 94.94 100 PHE A O 1
ATOM 759 N N . MET A 1 101 ? 6.538 -0.822 -11.841 1.00 94.69 101 MET A N 1
ATOM 760 C CA . MET A 1 101 ? 5.201 -0.601 -12.382 1.00 94.69 101 MET A CA 1
ATOM 761 C C . MET A 1 101 ? 4.541 -1.907 -12.817 1.00 94.69 101 MET A C 1
ATOM 763 O O . MET A 1 101 ? 5.149 -2.779 -13.439 1.00 94.69 101 MET A O 1
ATOM 767 N N . ILE A 1 102 ? 3.252 -1.994 -12.506 1.00 94.81 102 ILE A N 1
ATOM 768 C CA . ILE A 1 102 ? 2.316 -2.993 -13.012 1.00 94.81 102 ILE A CA 1
ATOM 769 C C . ILE A 1 102 ? 1.312 -2.212 -13.868 1.00 94.81 102 ILE A C 1
ATOM 771 O O . ILE A 1 102 ? 0.423 -1.554 -13.303 1.00 94.81 102 ILE A O 1
ATOM 775 N N . PRO A 1 103 ? 1.474 -2.207 -15.205 1.00 90.88 103 PRO A N 1
ATOM 776 C CA . PRO A 1 103 ? 0.686 -1.386 -16.119 1.00 90.88 103 PRO A CA 1
ATOM 777 C C . PRO A 1 103 ? -0.820 -1.537 -15.904 1.00 90.88 103 PRO A C 1
ATOM 779 O O . PRO A 1 103 ? -1.331 -2.624 -15.637 1.00 90.88 103 PRO A O 1
ATOM 782 N N . GLY A 1 104 ? -1.542 -0.415 -15.944 1.00 90.75 104 GLY A N 1
ATOM 783 C CA . GLY A 1 104 ? -2.985 -0.374 -15.670 1.00 90.75 104 GLY A CA 1
ATOM 784 C C . GLY A 1 104 ? -3.378 -0.656 -14.211 1.00 90.75 104 GLY A C 1
ATOM 785 O O . GLY A 1 104 ? -4.562 -0.607 -13.872 1.00 90.75 104 GLY A O 1
ATOM 786 N N . SER A 1 105 ? -2.420 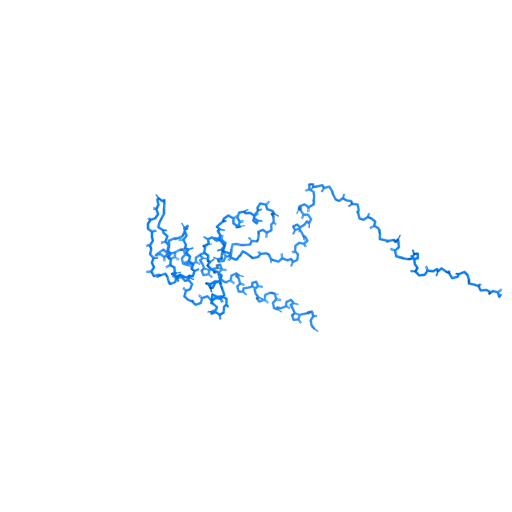-0.925 -13.319 1.00 94.06 105 SER A N 1
ATOM 787 C CA . SER A 1 105 ? -2.687 -1.244 -11.920 1.00 94.06 105 SER A CA 1
ATOM 788 C C . SER A 1 105 ? -2.038 -0.275 -10.952 1.00 94.06 105 SER A C 1
ATOM 790 O O . SER A 1 105 ? -2.739 0.556 -10.393 1.00 94.06 105 SER A O 1
ATOM 792 N N . HIS A 1 106 ? -0.751 -0.436 -10.658 1.00 94.94 106 HIS A N 1
ATOM 793 C CA . HIS A 1 106 ? -0.098 0.300 -9.586 1.00 94.94 106 HIS A CA 1
ATOM 794 C C . HIS A 1 106 ? 1.409 0.397 -9.773 1.00 94.94 106 HIS A C 1
ATOM 796 O O . HIS A 1 106 ? 1.987 -0.246 -10.644 1.00 94.94 106 HIS A O 1
ATOM 802 N N . SER A 1 107 ? 2.028 1.258 -8.972 1.00 94.62 107 SER A N 1
ATOM 803 C CA . SER A 1 107 ? 3.446 1.585 -9.080 1.00 94.62 107 SER A CA 1
ATOM 804 C C . SER A 1 107 ? 4.069 1.962 -7.738 1.00 94.62 107 SER A C 1
ATOM 806 O O . SER A 1 107 ? 3.419 2.564 -6.876 1.00 94.62 107 SER A O 1
ATOM 808 N N . PHE A 1 108 ? 5.346 1.620 -7.592 1.00 94.38 108 PHE A N 1
ATOM 809 C CA . PHE A 1 108 ? 6.165 1.791 -6.397 1.00 94.38 108 PHE A CA 1
ATOM 810 C C . PHE A 1 108 ? 7.233 2.852 -6.676 1.00 94.38 108 PHE A C 1
ATOM 812 O O . PHE A 1 108 ? 8.042 2.688 -7.585 1.00 94.38 108 PHE A O 1
ATOM 819 N N . PHE A 1 109 ? 7.211 3.952 -5.917 1.00 90.69 109 PHE A N 1
ATOM 820 C CA . PHE A 1 109 ? 8.091 5.116 -6.134 1.00 90.69 109 PHE A CA 1
ATOM 821 C C . PHE A 1 109 ? 9.247 5.216 -5.132 1.00 90.69 109 PHE A C 1
ATOM 823 O O . PHE A 1 109 ? 10.227 5.920 -5.378 1.00 90.69 109 PHE A O 1
ATOM 830 N N . HIS A 1 110 ? 9.101 4.564 -3.978 1.00 90.00 110 HIS A N 1
ATOM 831 C CA . HIS A 1 110 ? 9.988 4.716 -2.821 1.00 90.00 110 HIS A CA 1
ATOM 832 C C . HIS A 1 110 ? 10.628 3.400 -2.373 1.00 90.00 110 HIS A C 1
ATOM 834 O O . HIS A 1 110 ? 11.373 3.393 -1.398 1.00 90.00 110 HIS A O 1
ATOM 840 N N . ASP A 1 111 ? 10.295 2.300 -3.042 1.00 92.56 111 ASP A N 1
ATOM 841 C CA . ASP A 1 111 ? 10.727 0.957 -2.690 1.00 92.56 111 ASP A CA 1
ATOM 842 C C . ASP A 1 111 ? 11.307 0.289 -3.940 1.00 92.56 111 ASP A C 1
ATOM 844 O O . ASP A 1 111 ? 10.773 0.461 -5.040 1.00 92.56 111 ASP A O 1
ATOM 848 N N . ASP A 1 112 ? 12.382 -0.466 -3.753 1.00 94.19 112 ASP A N 1
ATOM 849 C CA . ASP A 1 112 ? 13.052 -1.243 -4.788 1.00 94.19 112 ASP A CA 1
ATOM 850 C C . ASP A 1 112 ? 12.581 -2.699 -4.710 1.00 94.19 112 ASP A C 1
ATOM 852 O O . ASP A 1 112 ? 12.928 -3.433 -3.784 1.00 94.19 112 ASP A O 1
ATOM 856 N N . LEU A 1 113 ? 11.761 -3.125 -5.675 1.00 95.31 113 LEU A N 1
ATOM 857 C CA . LEU A 1 113 ? 11.181 -4.470 -5.655 1.00 95.31 113 LEU A CA 1
ATOM 858 C C . LEU A 1 113 ? 12.177 -5.580 -6.000 1.00 95.31 113 LEU A C 1
ATOM 860 O O . LEU A 1 113 ? 11.854 -6.746 -5.762 1.00 95.31 113 LEU A O 1
ATOM 864 N N . ASP A 1 114 ? 13.378 -5.242 -6.470 1.00 95.19 114 ASP A N 1
ATOM 865 C CA . ASP A 1 114 ? 14.471 -6.206 -6.607 1.00 95.19 114 ASP A CA 1
ATOM 866 C C . ASP A 1 114 ? 15.117 -6.514 -5.242 1.00 95.19 114 ASP A C 1
ATOM 868 O O . ASP A 1 114 ? 15.780 -7.541 -5.076 1.00 95.19 114 ASP A O 1
ATOM 872 N N . GLN A 1 115 ? 14.872 -5.680 -4.221 1.00 96.12 115 GLN A N 1
ATOM 873 C CA . GLN A 1 115 ? 15.358 -5.906 -2.862 1.00 96.12 115 GLN A CA 1
ATOM 874 C C . GLN A 1 115 ? 14.386 -6.758 -2.047 1.00 96.12 115 GLN A C 1
ATOM 876 O O . GLN A 1 115 ? 13.238 -6.392 -1.776 1.00 96.12 115 GLN A O 1
ATOM 881 N N . GLU A 1 116 ? 14.884 -7.877 -1.519 1.00 97.38 116 GLU A N 1
ATOM 882 C CA . GLU A 1 116 ? 14.089 -8.776 -0.677 1.00 97.38 116 GLU A CA 1
ATOM 883 C C . GLU A 1 116 ? 13.514 -8.064 0.564 1.00 97.38 116 GLU A C 1
ATOM 885 O O . GLU A 1 116 ? 12.394 -8.352 0.998 1.00 97.38 116 GLU A O 1
ATOM 890 N N . ALA A 1 117 ? 14.251 -7.100 1.125 1.00 97.19 117 ALA A N 1
ATOM 891 C CA . ALA A 1 117 ? 13.811 -6.309 2.272 1.00 97.19 117 ALA A CA 1
ATOM 892 C C . ALA A 1 117 ? 12.513 -5.532 1.984 1.00 97.19 117 ALA A C 1
ATOM 894 O O . ALA A 1 117 ? 11.612 -5.489 2.833 1.00 97.19 117 ALA A O 1
ATOM 895 N N . ASP A 1 118 ? 12.386 -4.984 0.778 1.00 96.12 118 ASP A N 1
ATOM 896 C CA . ASP A 1 118 ? 11.229 -4.207 0.347 1.00 96.12 118 ASP A CA 1
ATOM 897 C C . ASP A 1 118 ? 10.052 -5.107 -0.018 1.00 96.12 118 ASP A C 1
ATOM 899 O O . ASP A 1 118 ? 8.921 -4.847 0.403 1.00 96.12 118 ASP A O 1
ATOM 903 N N . ARG A 1 119 ? 10.310 -6.261 -0.639 1.00 97.12 119 ARG A N 1
ATOM 904 C CA . ARG A 1 119 ? 9.273 -7.290 -0.828 1.00 97.12 119 ARG A CA 1
ATOM 905 C C . ARG A 1 119 ? 8.713 -7.766 0.517 1.00 97.12 119 ARG A C 1
ATOM 907 O O . ARG A 1 119 ? 7.498 -7.756 0.729 1.00 97.12 119 ARG A O 1
ATOM 914 N N . LYS A 1 120 ? 9.581 -8.087 1.486 1.00 98.00 120 LYS A N 1
ATOM 915 C CA . LYS A 1 120 ? 9.187 -8.470 2.859 1.00 98.00 120 LYS A CA 1
ATOM 916 C C . LYS A 1 120 ? 8.399 -7.362 3.562 1.00 98.00 120 LYS A C 1
ATOM 918 O O . LYS A 1 120 ? 7.475 -7.653 4.323 1.00 98.00 120 LYS A O 1
ATOM 923 N N . LYS A 1 121 ? 8.741 -6.091 3.324 1.00 96.94 121 LYS A N 1
ATOM 924 C CA . LYS A 1 121 ? 8.008 -4.925 3.846 1.00 96.94 121 LYS A CA 1
ATOM 925 C C . LYS A 1 121 ? 6.550 -4.949 3.399 1.00 96.94 121 LYS A C 1
ATOM 927 O O . LYS A 1 121 ? 5.667 -4.807 4.245 1.00 96.94 121 LYS A O 1
ATOM 932 N N . TYR A 1 122 ? 6.292 -5.175 2.112 1.00 96.81 122 TYR A N 1
ATOM 933 C CA . TYR A 1 122 ? 4.929 -5.253 1.588 1.00 96.81 122 TYR A CA 1
ATOM 934 C C . TYR A 1 122 ? 4.181 -6.498 2.048 1.00 96.81 122 TYR A C 1
ATOM 936 O O . TYR A 1 122 ? 3.023 -6.368 2.433 1.00 96.81 122 TYR A O 1
ATOM 944 N N . VAL A 1 123 ? 4.834 -7.660 2.141 1.00 97.44 123 VAL A N 1
ATOM 945 C CA . VAL A 1 123 ? 4.211 -8.870 2.713 1.00 97.44 123 VAL A CA 1
ATOM 946 C C . VAL A 1 123 ? 3.663 -8.603 4.121 1.00 97.44 123 VAL A C 1
ATOM 948 O O . VAL A 1 123 ? 2.512 -8.931 4.405 1.00 97.44 123 VAL A O 1
ATOM 951 N N . ARG A 1 124 ? 4.429 -7.921 4.986 1.00 98.00 124 ARG A N 1
ATOM 952 C CA . ARG A 1 124 ? 3.946 -7.530 6.325 1.00 98.00 124 ARG A CA 1
ATOM 953 C C . ARG A 1 124 ? 2.762 -6.561 6.267 1.00 98.00 124 ARG A C 1
ATOM 955 O O . ARG A 1 124 ? 1.814 -6.709 7.029 1.00 98.00 124 ARG A O 1
ATOM 962 N N . ARG A 1 125 ? 2.801 -5.568 5.371 1.00 97.12 125 ARG A N 1
ATOM 963 C CA . ARG A 1 125 ? 1.709 -4.589 5.198 1.00 97.12 125 ARG A CA 1
ATOM 964 C C . ARG A 1 125 ? 0.417 -5.262 4.720 1.00 97.12 125 ARG A C 1
ATOM 966 O O . ARG A 1 125 ? -0.651 -4.937 5.228 1.00 97.12 125 ARG A O 1
ATOM 973 N N . LEU A 1 126 ? 0.518 -6.210 3.789 1.00 96.94 126 LEU A N 1
ATOM 974 C CA . LEU A 1 126 ? -0.605 -7.031 3.331 1.00 96.94 126 LEU A CA 1
ATOM 975 C C . LEU A 1 126 ? -1.187 -7.865 4.480 1.00 96.94 126 LEU A C 1
ATOM 977 O O . LEU A 1 126 ? -2.404 -7.907 4.642 1.00 96.94 126 LEU A O 1
ATOM 981 N N . GLY A 1 127 ? -0.326 -8.462 5.314 1.00 97.06 127 GLY A N 1
ATOM 982 C CA . GLY A 1 127 ? -0.730 -9.164 6.537 1.00 97.06 127 GLY A CA 1
ATOM 983 C C . GLY A 1 127 ? -1.584 -8.292 7.460 1.00 97.06 127 GLY A C 1
ATOM 984 O O . GLY A 1 127 ? -2.713 -8.659 7.769 1.00 97.06 127 GLY A O 1
ATOM 985 N N . ARG A 1 128 ? -1.115 -7.081 7.784 1.00 96.81 128 ARG A N 1
ATOM 986 C CA . ARG A 1 128 ? -1.879 -6.119 8.603 1.00 96.81 128 ARG A CA 1
ATOM 987 C C . ARG A 1 128 ? -3.253 -5.793 8.024 1.00 96.81 128 ARG A C 1
ATOM 989 O O . ARG A 1 128 ? -4.233 -5.714 8.753 1.00 96.81 128 ARG A O 1
ATOM 996 N N . LEU A 1 129 ? -3.352 -5.594 6.708 1.00 95.44 129 LEU A N 1
ATOM 997 C CA . LEU A 1 129 ? -4.643 -5.297 6.082 1.00 95.44 129 LEU A CA 1
ATOM 998 C C . LEU A 1 129 ? -5.611 -6.490 6.173 1.00 95.44 129 LEU A C 1
ATOM 1000 O O . LEU A 1 129 ? -6.803 -6.295 6.409 1.00 95.44 129 LEU A O 1
ATOM 1004 N N . ARG A 1 130 ? -5.103 -7.721 6.038 1.00 96.06 130 ARG A N 1
ATOM 1005 C CA . ARG A 1 130 ? -5.893 -8.946 6.241 1.00 96.06 130 ARG A CA 1
ATOM 1006 C C . ARG A 1 130 ? -6.366 -9.083 7.690 1.00 96.06 130 ARG A C 1
ATOM 1008 O O . ARG A 1 130 ? -7.524 -9.420 7.915 1.00 96.06 130 ARG A O 1
ATOM 1015 N N . GLU A 1 131 ? -5.514 -8.761 8.660 1.00 95.69 131 GLU A N 1
ATOM 1016 C CA . GLU A 1 131 ? -5.885 -8.730 10.082 1.00 95.69 131 GLU A CA 1
ATOM 1017 C C . GLU A 1 131 ? -6.992 -7.701 10.353 1.00 95.69 131 GLU A C 1
ATOM 1019 O O . GLU A 1 131 ? -7.988 -8.019 11.006 1.00 95.69 131 GLU A O 1
ATOM 1024 N N . LEU A 1 132 ? -6.881 -6.493 9.789 1.00 92.75 132 LEU A N 1
ATOM 1025 C CA . LEU A 1 132 ? -7.925 -5.467 9.891 1.00 92.75 132 LEU A CA 1
ATOM 1026 C C . LEU A 1 132 ? -9.262 -5.940 9.314 1.00 92.75 132 LEU A C 1
ATOM 1028 O O . LEU A 1 132 ? -10.308 -5.706 9.924 1.00 92.75 132 LEU A O 1
ATOM 1032 N N . ARG A 1 133 ? -9.236 -6.631 8.168 1.00 92.69 133 ARG A N 1
ATOM 1033 C CA . ARG A 1 133 ? -10.432 -7.236 7.574 1.00 92.69 133 ARG A CA 1
ATOM 1034 C C . ARG A 1 133 ? -11.064 -8.256 8.524 1.00 92.69 133 ARG A C 1
ATOM 1036 O O . ARG A 1 133 ? -12.257 -8.153 8.795 1.00 92.69 133 ARG A O 1
ATOM 1043 N N . ALA A 1 134 ? -10.279 -9.183 9.070 1.00 94.25 134 ALA A N 1
ATOM 1044 C CA . ALA A 1 134 ? -10.782 -10.198 9.997 1.00 94.25 134 ALA A CA 1
ATOM 1045 C C . ALA A 1 134 ? -11.407 -9.571 11.259 1.00 94.25 134 ALA A C 1
ATOM 1047 O O . ALA A 1 134 ? -12.473 -9.989 11.713 1.00 94.25 134 ALA A O 1
ATOM 1048 N N . LEU A 1 135 ? -10.789 -8.517 11.802 1.00 91.75 135 LEU A N 1
ATOM 1049 C CA . LEU A 1 135 ? -11.339 -7.767 12.934 1.00 91.75 135 LEU A CA 1
ATOM 1050 C C . LEU A 1 135 ? -12.665 -7.077 12.589 1.00 91.75 135 LEU A C 1
ATOM 1052 O O . LEU A 1 135 ? -13.573 -7.055 13.423 1.00 91.75 135 LEU A O 1
ATOM 1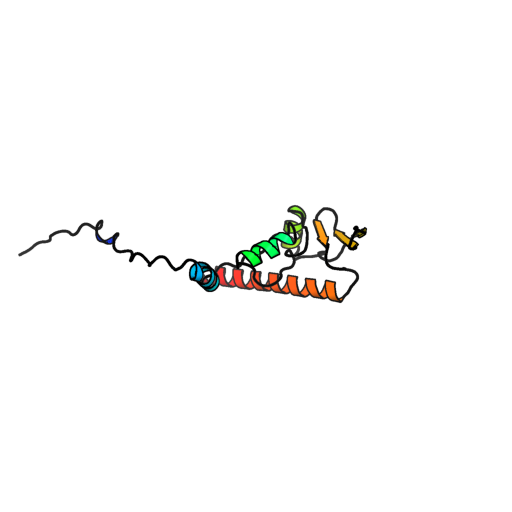056 N N . ALA A 1 136 ? -12.786 -6.509 11.387 1.00 88.88 136 ALA A N 1
ATOM 1057 C CA . ALA A 1 136 ? -14.018 -5.881 10.917 1.00 88.88 136 ALA A CA 1
ATOM 1058 C C . ALA A 1 136 ? -15.151 -6.907 10.744 1.00 88.88 136 ALA A C 1
ATOM 1060 O O . ALA A 1 136 ? -16.256 -6.677 11.232 1.00 88.88 136 ALA A O 1
ATOM 1061 N N . GLU A 1 137 ? -14.862 -8.061 10.140 1.00 91.81 137 GLU A N 1
ATOM 1062 C CA . GLU A 1 137 ? -15.816 -9.168 9.983 1.00 91.81 137 GLU A CA 1
ATOM 1063 C C . GLU A 1 137 ? -16.289 -9.698 11.345 1.00 91.81 137 GLU A C 1
ATOM 1065 O O . GLU A 1 137 ? -17.489 -9.836 11.582 1.00 91.81 137 GLU A O 1
ATOM 1070 N N . ALA A 1 138 ? -15.367 -9.898 12.293 1.00 91.88 138 ALA A N 1
ATOM 1071 C CA . ALA A 1 138 ? -15.710 -10.338 13.643 1.00 91.88 138 ALA A CA 1
ATOM 1072 C C . ALA A 1 138 ? -16.569 -9.314 14.407 1.00 91.88 138 ALA A C 1
ATOM 1074 O O . ALA A 1 138 ? -17.404 -9.700 15.222 1.00 91.88 138 ALA A O 1
ATOM 1075 N N . ARG A 1 139 ? -16.365 -8.006 14.183 1.00 87.62 139 ARG A N 1
ATOM 1076 C CA . ARG A 1 139 ? -17.222 -6.949 14.751 1.00 87.62 139 ARG A CA 1
ATOM 1077 C C . ARG A 1 139 ? -18.624 -6.998 14.154 1.00 87.62 139 ARG A C 1
ATOM 1079 O O . ARG A 1 139 ? -19.577 -6.983 14.921 1.00 87.62 139 ARG A O 1
ATOM 1086 N N . ALA A 1 140 ? -18.733 -7.111 12.830 1.00 87.44 140 ALA A N 1
ATOM 1087 C CA . ALA A 1 140 ? -20.018 -7.198 12.141 1.00 87.44 140 ALA A CA 1
ATOM 1088 C C . ALA A 1 140 ? -20.843 -8.403 12.621 1.00 87.44 140 ALA A C 1
ATOM 1090 O O . ALA A 1 140 ? -22.018 -8.246 12.932 1.00 87.44 140 ALA A O 1
ATOM 1091 N N . ALA A 1 141 ? -20.207 -9.566 12.789 1.00 91.19 141 ALA A N 1
ATOM 1092 C CA . ALA A 1 141 ? -20.860 -10.782 13.279 1.00 91.19 141 ALA A CA 1
ATOM 1093 C C . ALA A 1 141 ? -21.355 -10.699 14.738 1.00 91.19 141 ALA A C 1
ATOM 1095 O O . ALA A 1 141 ? -22.209 -11.482 15.133 1.00 91.19 141 ALA A O 1
ATOM 1096 N N . ARG A 1 142 ? -20.824 -9.781 15.560 1.00 88.38 142 ARG A N 1
ATOM 1097 C CA . ARG A 1 142 ? -21.319 -9.538 16.933 1.00 88.38 142 ARG A CA 1
ATOM 1098 C C . ARG A 1 142 ? -22.489 -8.556 16.988 1.00 88.38 142 ARG A C 1
ATOM 1100 O O . ARG A 1 142 ? -23.074 -8.383 18.052 1.00 88.38 142 ARG A O 1
ATOM 1107 N N . SER A 1 143 ? -22.766 -7.864 15.887 1.00 81.31 143 SER A N 1
ATOM 1108 C CA . SER A 1 143 ? -23.843 -6.876 15.780 1.00 81.31 143 SER A CA 1
ATOM 1109 C C . SER A 1 143 ? -25.104 -7.432 15.109 1.00 81.31 143 SER A C 1
ATOM 1111 O O . SER A 1 143 ? -26.099 -6.716 15.043 1.00 81.31 143 SER A O 1
ATOM 1113 N N . THR A 1 144 ? -25.051 -8.672 14.617 1.00 64.12 144 THR A N 1
ATOM 1114 C CA . THR A 1 144 ? -26.167 -9.451 14.053 1.00 64.12 144 THR A CA 1
ATOM 1115 C C . THR A 1 144 ? -26.686 -10.457 15.062 1.00 64.12 144 THR A C 1
ATOM 1117 O O . THR A 1 144 ? -27.922 -10.573 15.184 1.00 64.12 144 THR A O 1
#

Organism: NCBI:txid311494